Protein AF-A0A970AEN0-F1 (afdb_monomer_lite)

Sequence (86 aa):
MAKRIAVSDSLAPIKRYLHNEGFEVVNMESDARISEKGMGDYDAIIVSGMDDNLMGMEDISSRAVVINAAGKTPQEISAELREKLL

Foldseek 3Di:
DAFEEEEEPVPVVLQVLVVVVRHNYDHNVPDCCCVPVHQQVGQEYEYQVVPPVVVVVPPVPHNYHYHYCHPHDSVRVVVVSVVSRD

pLDDT: mean 79.26, std 15.39, range [45.56, 95.0]

Secondary structure (DSSP, 8-state):
-PPEEEE-TT-HHHHHHHHHTT-EEEETTT-HHHHHT-GGG-SEEEE-S--HHHHTTTTS---SEEEE-TT--HHHHHHHHHHHH-

Structure (mmCIF, N/CA/C/O backbone):
data_AF-A0A970AEN0-F1
#
_entry.id   AF-A0A970AEN0-F1
#
loop_
_atom_site.group_PDB
_atom_site.id
_atom_site.type_symbol
_atom_site.label_atom_id
_atom_site.label_alt_id
_atom_site.label_comp_id
_atom_site.label_asym_id
_atom_site.label_entity_id
_atom_site.label_seq_id
_atom_site.pdbx_PDB_ins_code
_atom_site.Cartn_x
_atom_site.Cartn_y
_atom_site.Cartn_z
_atom_site.occupancy
_atom_site.B_iso_or_equiv
_atom_site.auth_seq_id
_atom_site.auth_comp_id
_atom_site.auth_asym_id
_atom_site.auth_atom_id
_atom_site.pdbx_PDB_model_num
ATOM 1 N N . MET A 1 1 ? -12.699 -13.510 -4.797 1.00 62.19 1 MET A N 1
ATOM 2 C CA . MET A 1 1 ? -11.293 -13.579 -5.253 1.00 62.19 1 MET A CA 1
ATOM 3 C C . MET A 1 1 ? -10.497 -12.584 -4.427 1.00 62.19 1 MET A C 1
ATOM 5 O O . MET A 1 1 ? -11.061 -11.544 -4.105 1.00 62.19 1 MET A O 1
ATOM 9 N N . ALA A 1 2 ? -9.267 -12.914 -4.027 1.00 75.81 2 ALA A N 1
ATOM 10 C CA . ALA A 1 2 ? -8.405 -11.954 -3.336 1.00 75.81 2 ALA A CA 1
ATOM 11 C C . ALA A 1 2 ? -8.035 -10.826 -4.308 1.00 75.81 2 ALA A C 1
ATOM 13 O O . ALA A 1 2 ? -7.742 -11.099 -5.471 1.00 75.81 2 ALA A O 1
ATOM 14 N N . LYS A 1 3 ? -8.118 -9.578 -3.846 1.00 88.81 3 LYS A N 1
ATOM 15 C CA . LYS A 1 3 ? -7.787 -8.399 -4.649 1.00 88.81 3 LYS A CA 1
ATOM 16 C C . LYS A 1 3 ? -6.270 -8.231 -4.689 1.00 88.81 3 LYS A C 1
ATOM 18 O O . LYS A 1 3 ? -5.639 -8.252 -3.628 1.00 88.81 3 LYS A O 1
ATOM 23 N N . ARG A 1 4 ? -5.705 -8.091 -5.891 1.00 90.38 4 ARG A N 1
ATOM 24 C CA . ARG A 1 4 ? -4.253 -7.970 -6.105 1.00 90.38 4 ARG A CA 1
ATOM 25 C C . ARG A 1 4 ? -3.858 -6.507 -6.111 1.00 90.38 4 ARG A C 1
ATOM 27 O O . ARG A 1 4 ? -4.302 -5.750 -6.972 1.00 90.38 4 ARG A O 1
ATOM 34 N N . ILE A 1 5 ? -3.030 -6.122 -5.149 1.00 91.06 5 ILE A N 1
ATOM 35 C CA . ILE A 1 5 ? -2.654 -4.735 -4.897 1.00 91.06 5 ILE A CA 1
ATOM 36 C C . ILE A 1 5 ? -1.146 -4.591 -5.088 1.00 91.06 5 ILE A C 1
ATOM 38 O O . ILE A 1 5 ? -0.362 -5.145 -4.315 1.00 91.06 5 ILE A O 1
ATOM 42 N N . ALA A 1 6 ? -0.734 -3.850 -6.112 1.00 90.00 6 ALA A N 1
ATOM 43 C CA . ALA A 1 6 ? 0.662 -3.459 -6.276 1.00 90.00 6 ALA A CA 1
ATOM 44 C C . ALA A 1 6 ? 0.975 -2.286 -5.341 1.00 90.00 6 ALA A C 1
ATOM 46 O O . ALA A 1 6 ? 0.184 -1.355 -5.223 1.00 90.00 6 ALA A O 1
ATOM 47 N N . VAL A 1 7 ? 2.116 -2.314 -4.660 1.00 90.25 7 VAL A N 1
ATOM 48 C CA . VAL A 1 7 ? 2.502 -1.264 -3.710 1.00 90.25 7 VAL A CA 1
ATOM 49 C C . VAL A 1 7 ? 3.977 -0.926 -3.887 1.00 90.25 7 VAL A C 1
ATOM 51 O O . VAL A 1 7 ? 4.802 -1.845 -3.934 1.00 90.25 7 VAL A O 1
ATOM 54 N N . SER A 1 8 ? 4.308 0.369 -3.948 1.00 87.69 8 SER A N 1
ATOM 55 C CA . SER A 1 8 ? 5.700 0.843 -3.982 1.00 87.69 8 SER A CA 1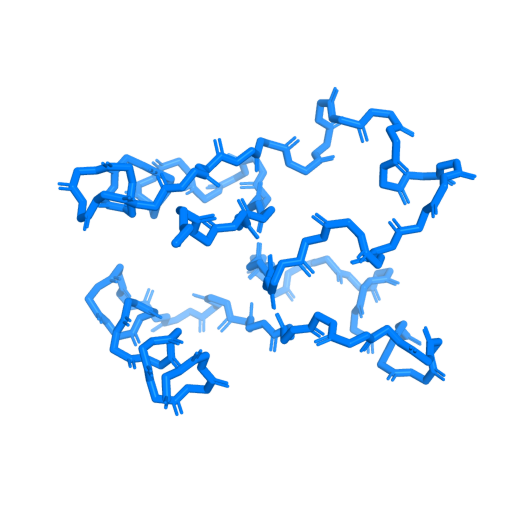
ATOM 56 C C . SER A 1 8 ? 6.519 0.285 -2.813 1.00 87.69 8 SER A C 1
ATOM 58 O O . SER A 1 8 ? 6.021 0.079 -1.697 1.00 87.69 8 SER A O 1
ATOM 60 N N . ASP A 1 9 ? 7.805 0.051 -3.043 1.00 86.19 9 ASP A N 1
ATOM 61 C CA . ASP A 1 9 ? 8.701 -0.590 -2.096 1.00 86.19 9 ASP A CA 1
ATOM 62 C C . ASP A 1 9 ? 8.855 0.219 -0.805 1.00 86.19 9 ASP A C 1
ATOM 64 O O . ASP A 1 9 ? 8.786 -0.339 0.298 1.00 86.19 9 ASP A O 1
ATOM 68 N N . SER A 1 10 ? 8.936 1.543 -0.960 1.00 86.50 10 SER A N 1
ATOM 69 C CA . SER A 1 10 ? 9.044 2.540 0.109 1.00 86.50 10 SER A CA 1
ATOM 70 C C . SER A 1 10 ? 7.871 2.522 1.100 1.00 86.50 10 SER A C 1
ATOM 72 O O . SER A 1 10 ? 8.004 2.976 2.237 1.00 86.50 10 SER A O 1
ATOM 74 N N . LEU A 1 11 ? 6.735 1.926 0.728 1.00 90.31 11 LEU A N 1
ATOM 75 C CA . LEU A 1 11 ? 5.514 1.857 1.533 1.00 90.31 11 LEU A CA 1
ATOM 76 C C . LEU A 1 11 ? 5.410 0.559 2.352 1.00 90.31 11 LEU A C 1
ATOM 78 O O . LEU A 1 11 ? 4.339 -0.035 2.504 1.00 90.31 11 LEU A O 1
ATOM 82 N N . ALA A 1 12 ? 6.524 0.106 2.934 1.00 90.31 12 ALA A N 1
ATOM 83 C CA . ALA A 1 12 ? 6.577 -1.113 3.745 1.00 90.31 12 ALA A CA 1
ATOM 84 C C . ALA A 1 12 ? 5.526 -1.210 4.879 1.00 90.31 12 ALA A C 1
ATOM 86 O O . ALA A 1 12 ? 5.004 -2.311 5.085 1.00 90.31 12 ALA A O 1
ATOM 87 N N . PRO A 1 13 ? 5.173 -0.129 5.608 1.00 91.06 13 PRO A N 1
ATOM 88 C CA . PRO A 1 13 ? 4.107 -0.177 6.612 1.00 91.06 13 PRO A CA 1
ATOM 89 C C . PRO A 1 13 ? 2.731 -0.493 6.007 1.00 91.06 13 PRO A C 1
ATOM 91 O O . PRO A 1 13 ? 1.981 -1.292 6.567 1.00 91.06 13 PRO A O 1
ATOM 94 N N . ILE A 1 14 ? 2.430 0.076 4.837 1.00 92.94 14 ILE A N 1
ATOM 95 C CA . ILE A 1 14 ? 1.167 -0.136 4.116 1.00 92.94 14 ILE A CA 1
ATOM 96 C C . ILE A 1 14 ? 1.102 -1.566 3.578 1.00 92.94 14 ILE A C 1
ATOM 98 O O . ILE A 1 14 ? 0.087 -2.234 3.764 1.00 92.94 14 ILE A O 1
ATOM 102 N N . LYS A 1 15 ? 2.205 -2.081 3.011 1.00 93.06 15 LYS A N 1
ATOM 103 C CA . LYS A 1 15 ? 2.288 -3.471 2.529 1.00 93.06 15 LYS A CA 1
ATOM 104 C C . LYS A 1 15 ? 1.885 -4.479 3.608 1.00 93.06 15 LYS A C 1
ATOM 106 O O . LYS A 1 15 ? 1.052 -5.350 3.373 1.00 93.06 15 LYS A O 1
ATOM 111 N N . ARG A 1 16 ? 2.450 -4.340 4.812 1.00 93.31 16 ARG A N 1
ATOM 112 C CA . ARG A 1 16 ? 2.147 -5.235 5.943 1.00 93.31 16 ARG A CA 1
ATOM 113 C C . ARG A 1 16 ? 0.697 -5.117 6.393 1.00 93.31 16 ARG A C 1
ATOM 115 O O . ARG A 1 16 ? 0.063 -6.129 6.668 1.00 93.31 16 ARG A O 1
ATOM 122 N N . TYR A 1 17 ? 0.187 -3.891 6.470 1.00 95.00 17 TYR A N 1
ATOM 123 C CA . TYR A 1 17 ? -1.184 -3.643 6.897 1.00 95.00 17 TYR A CA 1
ATOM 124 C C . TYR A 1 17 ? -2.198 -4.285 5.942 1.00 95.00 17 TYR A C 1
ATOM 126 O O . TYR A 1 17 ? -3.046 -5.054 6.379 1.00 95.00 17 TYR A O 1
ATOM 134 N N . LEU A 1 18 ? -2.055 -4.059 4.635 1.00 93.06 18 LEU A N 1
ATOM 135 C CA . LEU A 1 18 ? -2.963 -4.620 3.631 1.00 93.06 18 LEU A CA 1
ATOM 136 C C . LEU A 1 18 ? -2.875 -6.147 3.544 1.00 93.06 18 LEU A C 1
ATOM 138 O O . LEU A 1 18 ? -3.896 -6.814 3.391 1.00 93.06 18 LEU A O 1
ATOM 142 N N . HIS A 1 19 ? -1.682 -6.718 3.713 1.00 92.62 19 HIS A N 1
ATOM 143 C CA . HIS A 1 19 ? -1.533 -8.169 3.793 1.00 92.62 19 HIS A CA 1
ATOM 144 C C . HIS A 1 19 ? -2.310 -8.748 4.990 1.00 92.62 19 HIS A C 1
ATOM 146 O O . HIS A 1 19 ? -2.989 -9.763 4.856 1.00 92.62 19 HIS A O 1
ATOM 152 N N . ASN A 1 20 ? -2.271 -8.084 6.152 1.00 93.06 20 ASN A N 1
ATOM 153 C CA . ASN A 1 20 ? -3.043 -8.495 7.332 1.00 93.06 20 ASN A CA 1
ATOM 154 C C . ASN A 1 20 ? -4.560 -8.333 7.143 1.00 93.06 20 ASN A C 1
ATOM 156 O O . ASN A 1 20 ? -5.329 -9.110 7.700 1.00 93.06 20 ASN A O 1
ATOM 160 N N . GLU A 1 21 ? -4.987 -7.360 6.338 1.00 90.94 21 GLU A N 1
ATOM 161 C CA . GLU A 1 21 ? -6.391 -7.133 5.967 1.00 90.94 21 GLU A CA 1
ATOM 162 C C . GLU A 1 21 ? -6.928 -8.163 4.949 1.00 90.94 21 GLU A C 1
ATOM 164 O O . GLU A 1 21 ? -8.126 -8.168 4.654 1.00 90.94 21 GLU A O 1
ATOM 169 N N . GLY A 1 22 ? -6.063 -9.041 4.422 1.00 90.94 22 GLY A N 1
ATOM 170 C CA . GLY A 1 22 ? -6.420 -10.123 3.499 1.00 90.94 22 GLY A CA 1
ATOM 171 C C . GLY A 1 22 ? -6.251 -9.796 2.011 1.00 90.94 22 GLY A C 1
ATOM 172 O O . GLY A 1 22 ? -6.758 -10.537 1.167 1.00 90.94 22 GLY A O 1
A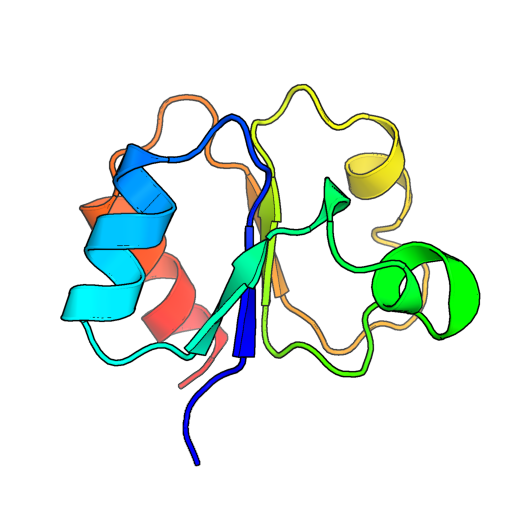TOM 173 N N . PHE A 1 23 ? -5.559 -8.705 1.673 1.00 92.12 23 PHE A N 1
ATOM 174 C CA . PHE A 1 23 ? -5.222 -8.362 0.289 1.00 92.12 23 PHE A CA 1
ATOM 175 C C . PHE A 1 23 ? -3.989 -9.134 -0.201 1.00 92.12 23 PHE A C 1
ATOM 177 O O . PHE A 1 23 ? -3.056 -9.389 0.563 1.00 92.12 23 PHE A O 1
ATOM 184 N N . GLU A 1 24 ? -3.943 -9.456 -1.497 1.00 91.94 24 GLU A N 1
ATOM 185 C CA . GLU A 1 24 ? -2.730 -9.989 -2.122 1.00 91.94 24 GLU A CA 1
ATOM 186 C C . GLU A 1 24 ? -1.816 -8.815 -2.480 1.00 91.94 24 GLU A C 1
ATOM 188 O O . GLU A 1 24 ? -1.998 -8.150 -3.498 1.00 91.94 24 GLU A O 1
ATOM 193 N N . VAL A 1 25 ? -0.854 -8.533 -1.606 1.00 91.81 25 VAL A N 1
ATOM 194 C CA . VAL A 1 25 ? 0.067 -7.406 -1.758 1.00 91.81 25 VAL A CA 1
ATOM 195 C C . VAL A 1 25 ? 1.308 -7.832 -2.529 1.00 91.81 25 VAL A C 1
ATOM 197 O O . VAL A 1 25 ? 2.012 -8.758 -2.127 1.00 91.81 25 VAL A O 1
ATOM 200 N N . VAL A 1 26 ? 1.617 -7.104 -3.597 1.00 89.38 26 VAL A N 1
ATOM 201 C CA . VAL A 1 26 ? 2.788 -7.338 -4.444 1.00 89.38 26 VAL A CA 1
ATOM 202 C C . VAL A 1 26 ? 3.675 -6.101 -4.446 1.00 89.38 26 VAL A C 1
ATOM 204 O O . VAL A 1 26 ? 3.193 -4.972 -4.508 1.00 89.38 26 VAL A O 1
ATOM 207 N N . ASN A 1 27 ? 4.987 -6.312 -4.366 1.00 87.50 27 ASN A N 1
ATOM 208 C CA . ASN A 1 27 ? 5.949 -5.223 -4.456 1.00 87.50 27 ASN A CA 1
ATOM 209 C C . ASN A 1 27 ? 6.100 -4.771 -5.909 1.00 87.50 27 ASN A C 1
ATOM 211 O O . ASN A 1 27 ? 6.496 -5.565 -6.760 1.00 87.50 27 ASN A O 1
ATOM 215 N N . MET A 1 28 ? 5.803 -3.501 -6.160 1.00 78.81 28 MET A N 1
ATOM 216 C CA . MET A 1 28 ? 5.744 -2.939 -7.499 1.00 78.81 28 MET A CA 1
ATOM 217 C C . MET A 1 28 ? 7.101 -2.949 -8.215 1.00 78.81 28 MET A C 1
ATOM 219 O O . MET A 1 28 ? 7.193 -3.404 -9.349 1.00 78.81 28 MET A O 1
ATOM 223 N N . GLU A 1 29 ? 8.170 -2.516 -7.545 1.00 75.50 29 GLU A N 1
ATOM 224 C CA . GLU A 1 29 ? 9.516 -2.419 -8.139 1.00 75.50 29 GLU A CA 1
ATOM 225 C C . GLU A 1 29 ? 10.189 -3.783 -8.328 1.00 75.50 29 GLU A C 1
ATOM 227 O O . GLU A 1 29 ? 11.082 -3.937 -9.158 1.00 75.50 29 GLU A O 1
ATOM 232 N N . SER A 1 30 ? 9.764 -4.789 -7.562 1.00 69.56 30 SER A N 1
ATOM 233 C CA . SER A 1 30 ? 10.275 -6.158 -7.700 1.00 69.56 30 SER A CA 1
ATOM 234 C C . SER A 1 30 ? 9.527 -6.969 -8.759 1.00 69.56 30 SER A C 1
ATOM 236 O O . SER A 1 30 ? 9.996 -8.039 -9.148 1.00 69.56 30 SER A O 1
ATOM 238 N N . ASP A 1 31 ? 8.362 -6.501 -9.213 1.00 66.50 31 ASP A N 1
ATOM 239 C CA . ASP A 1 31 ? 7.541 -7.219 -10.178 1.00 66.50 31 ASP A CA 1
ATOM 240 C C . ASP A 1 31 ? 7.794 -6.702 -11.598 1.00 66.50 31 ASP A C 1
ATOM 242 O O . ASP A 1 31 ? 7.166 -5.757 -12.075 1.00 66.50 31 ASP A O 1
ATOM 246 N N . ALA A 1 32 ? 8.707 -7.376 -12.303 1.00 56.66 32 ALA A N 1
ATOM 247 C CA . ALA A 1 32 ? 9.042 -7.083 -13.699 1.00 56.66 32 ALA A CA 1
ATOM 248 C C . ALA A 1 32 ? 7.814 -7.074 -14.639 1.00 56.66 32 ALA A C 1
ATOM 250 O O . ALA A 1 32 ? 7.843 -6.447 -15.698 1.00 56.66 32 ALA A O 1
ATOM 251 N N . ARG A 1 33 ? 6.697 -7.709 -14.245 1.00 56.19 33 ARG A N 1
ATOM 252 C CA . ARG A 1 33 ? 5.465 -7.754 -15.046 1.00 56.19 33 ARG A CA 1
ATOM 253 C C . ARG A 1 33 ? 4.753 -6.407 -15.117 1.00 56.19 33 ARG A C 1
ATOM 255 O O . ARG A 1 33 ? 4.068 -6.171 -16.109 1.00 56.19 33 ARG A O 1
ATOM 262 N N . ILE A 1 34 ? 4.931 -5.526 -14.129 1.00 61.03 34 ILE A N 1
ATOM 263 C CA . ILE A 1 34 ? 4.355 -4.171 -14.163 1.00 61.03 34 ILE A CA 1
ATOM 264 C C . ILE A 1 34 ? 4.983 -3.360 -15.301 1.00 61.03 34 ILE A C 1
ATOM 266 O O . ILE A 1 34 ? 4.278 -2.622 -15.987 1.00 61.03 34 ILE A O 1
ATOM 270 N N . SER A 1 35 ? 6.272 -3.582 -15.566 1.00 56.16 35 SER A N 1
ATOM 271 C CA . SER A 1 35 ? 7.026 -2.936 -16.643 1.00 56.16 35 SER A CA 1
ATOM 272 C C . SER A 1 35 ? 6.751 -3.534 -18.030 1.00 56.16 35 SER A C 1
ATOM 274 O O . SER A 1 35 ? 6.820 -2.816 -19.023 1.00 56.16 35 SER A O 1
ATOM 276 N N . GLU A 1 36 ? 6.452 -4.838 -18.119 1.00 47.44 36 GLU A N 1
ATOM 277 C CA . GLU A 1 36 ? 6.369 -5.564 -19.403 1.00 47.44 36 GLU A CA 1
ATOM 278 C C . GLU A 1 36 ? 4.946 -5.913 -19.873 1.00 47.44 36 GLU A C 1
ATOM 280 O O . GLU A 1 36 ? 4.696 -5.969 -21.077 1.00 47.44 36 GLU A O 1
ATOM 285 N N . LYS A 1 37 ? 4.007 -6.191 -18.958 1.00 47.03 37 LYS A N 1
ATOM 286 C CA . LYS A 1 37 ? 2.638 -6.656 -19.280 1.00 47.03 37 LYS A CA 1
ATOM 287 C C . LYS A 1 37 ? 1.527 -5.739 -18.774 1.00 47.03 37 LYS A C 1
ATOM 289 O O . LYS A 1 37 ? 0.360 -5.957 -19.097 1.00 47.03 37 LYS A O 1
ATOM 294 N N . GLY A 1 38 ? 1.899 -4.668 -18.084 1.00 56.62 38 GLY A N 1
ATOM 295 C CA . GLY A 1 38 ? 1.004 -3.579 -17.739 1.00 56.62 38 GLY A CA 1
ATOM 296 C C . GLY A 1 38 ? 0.175 -3.818 -16.482 1.00 56.62 38 GLY A C 1
ATOM 297 O O . GLY A 1 38 ? 0.062 -4.913 -15.937 1.00 56.62 38 GLY A O 1
ATOM 298 N N . MET A 1 39 ? -0.429 -2.722 -16.039 1.00 62.41 39 MET A N 1
ATOM 299 C CA . MET A 1 39 ? -1.177 -2.585 -14.791 1.00 62.41 39 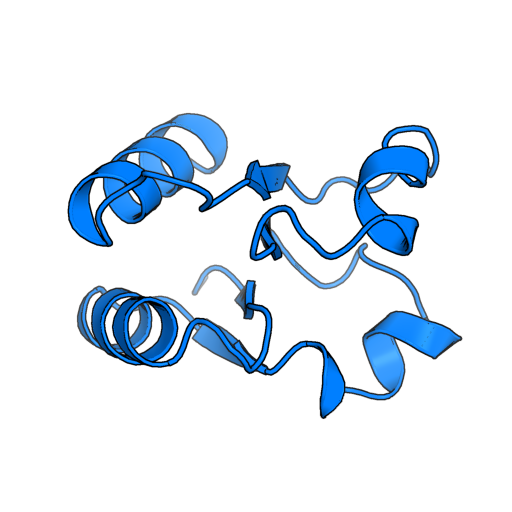MET A CA 1
ATOM 300 C C . MET A 1 39 ? -2.507 -3.359 -14.744 1.00 62.41 39 MET A C 1
ATOM 302 O O . MET A 1 39 ? -3.174 -3.353 -13.717 1.00 62.41 39 MET A O 1
ATOM 306 N N . GLY A 1 40 ? -2.884 -4.060 -15.820 1.00 64.31 40 GLY A N 1
ATOM 307 C CA . GLY A 1 40 ? -4.179 -4.737 -15.956 1.00 64.31 40 GLY A CA 1
ATOM 308 C C . GLY A 1 40 ? -4.359 -6.023 -15.138 1.00 64.31 40 GLY A C 1
ATOM 309 O O . GLY A 1 40 ? -5.485 -6.503 -15.037 1.00 64.31 40 GLY A O 1
ATOM 310 N N . ASP A 1 41 ? -3.285 -6.566 -14.558 1.00 76.50 41 ASP A N 1
ATOM 311 C CA . ASP A 1 41 ? -3.317 -7.756 -13.684 1.00 76.50 41 ASP A CA 1
ATOM 312 C C . ASP A 1 41 ? -3.564 -7.420 -12.200 1.00 76.50 41 ASP A C 1
ATOM 314 O O . ASP A 1 41 ? -3.667 -8.327 -11.364 1.00 76.50 41 ASP A O 1
ATOM 318 N N . TYR A 1 42 ? -3.634 -6.129 -11.867 1.00 84.00 42 TYR A N 1
ATOM 319 C CA . TYR A 1 42 ? -3.863 -5.634 -10.514 1.00 84.00 42 TYR A CA 1
ATOM 320 C C . TYR A 1 42 ? -5.229 -4.962 -10.426 1.00 84.00 42 TYR A C 1
ATOM 322 O O . TYR A 1 42 ? -5.682 -4.301 -11.356 1.00 84.00 42 TYR A O 1
ATOM 330 N N . ASP A 1 43 ? -5.885 -5.117 -9.281 1.00 88.31 43 ASP A N 1
ATOM 331 C CA . ASP A 1 43 ? -7.112 -4.388 -8.978 1.00 88.31 43 ASP A CA 1
ATOM 332 C C . ASP A 1 43 ? -6.791 -2.948 -8.557 1.00 88.31 43 ASP A C 1
ATOM 334 O O . ASP A 1 43 ? -7.546 -2.026 -8.860 1.00 88.31 43 ASP A O 1
ATOM 338 N N . ALA A 1 44 ? -5.659 -2.743 -7.876 1.00 89.19 44 ALA A N 1
ATOM 339 C CA . ALA A 1 44 ? -5.192 -1.418 -7.498 1.00 89.19 44 ALA A CA 1
ATOM 340 C C . ALA A 1 44 ? -3.669 -1.323 -7.388 1.00 89.19 44 ALA A C 1
ATOM 342 O O . ALA A 1 44 ? -2.973 -2.320 -7.181 1.00 89.19 44 ALA A O 1
ATOM 343 N N . ILE A 1 45 ? -3.167 -0.096 -7.481 1.00 88.06 45 ILE A N 1
ATOM 344 C CA . ILE A 1 45 ? -1.769 0.272 -7.292 1.00 88.06 45 ILE A CA 1
ATOM 345 C C . ILE A 1 45 ? -1.682 1.404 -6.276 1.00 88.06 45 ILE A C 1
ATOM 347 O O . ILE A 1 45 ? -2.386 2.405 -6.388 1.00 88.06 45 ILE A O 1
ATOM 351 N N . ILE A 1 46 ? -0.792 1.260 -5.300 1.00 89.38 46 ILE A N 1
ATOM 352 C CA . ILE A 1 46 ? -0.522 2.275 -4.288 1.00 89.38 46 ILE A CA 1
ATOM 353 C C . ILE A 1 46 ? 0.887 2.811 -4.486 1.00 89.38 46 ILE A C 1
ATOM 355 O O . ILE A 1 46 ? 1.866 2.073 -4.355 1.00 89.38 46 ILE A O 1
ATOM 359 N N . VAL A 1 47 ? 0.965 4.111 -4.741 1.00 87.75 47 VAL A N 1
ATOM 360 C CA . VAL A 1 47 ? 2.214 4.830 -4.984 1.00 87.75 47 VAL A CA 1
ATOM 361 C C . VAL A 1 47 ? 2.555 5.763 -3.835 1.00 87.75 47 VAL A C 1
ATOM 363 O O . VAL A 1 47 ? 1.675 6.258 -3.131 1.00 87.75 47 VAL A O 1
ATOM 366 N N . SER A 1 48 ? 3.843 6.037 -3.643 1.00 84.19 48 SER A N 1
ATOM 367 C CA . SER A 1 48 ? 4.333 6.867 -2.533 1.00 84.19 48 SER A CA 1
ATOM 368 C C . SER A 1 48 ? 4.136 8.374 -2.740 1.00 84.19 48 SER A C 1
ATOM 370 O O . SER A 1 48 ? 4.452 9.168 -1.857 1.00 84.19 48 SER A O 1
ATOM 372 N N . GLY A 1 49 ? 3.625 8.773 -3.908 1.00 72.38 49 GLY A N 1
ATOM 373 C CA . GLY A 1 49 ? 3.511 10.169 -4.326 1.00 72.38 49 GLY A CA 1
ATOM 374 C C . GLY A 1 49 ? 4.805 10.755 -4.899 1.00 72.38 49 GLY A C 1
ATOM 375 O O . GLY A 1 49 ? 4.768 11.847 -5.447 1.00 72.38 49 GLY A O 1
ATOM 376 N N . MET A 1 50 ? 5.929 10.036 -4.814 1.00 66.12 50 MET A N 1
ATOM 377 C CA . MET A 1 50 ? 7.185 10.373 -5.508 1.00 66.12 50 MET A CA 1
ATOM 378 C C . MET A 1 50 ? 7.334 9.619 -6.840 1.00 66.12 50 MET A C 1
ATOM 380 O O . MET A 1 50 ? 8.255 9.877 -7.610 1.00 66.12 50 MET A O 1
ATOM 384 N N . ASP A 1 51 ? 6.432 8.675 -7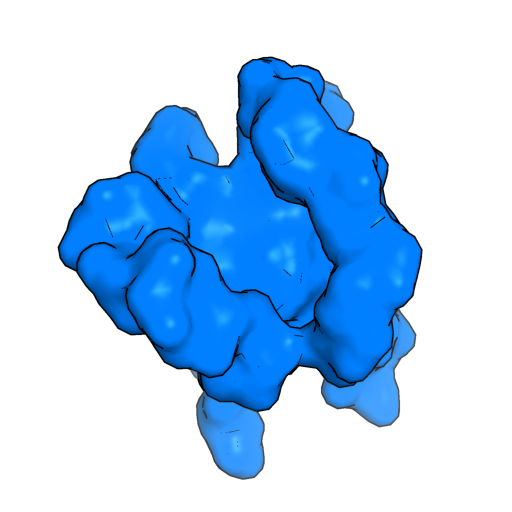.106 1.00 66.75 51 ASP A N 1
ATOM 385 C CA . ASP A 1 51 ? 6.403 7.861 -8.317 1.00 66.75 51 ASP A CA 1
ATOM 386 C C . ASP A 1 51 ? 5.765 8.649 -9.485 1.00 66.75 51 ASP A C 1
ATOM 388 O O . ASP A 1 51 ? 4.624 8.402 -9.883 1.00 66.75 51 ASP A O 1
ATOM 392 N N . ASP A 1 52 ? 6.503 9.622 -10.029 1.00 58.16 52 ASP A N 1
ATOM 393 C CA . ASP A 1 52 ? 6.072 10.507 -11.132 1.00 58.16 52 ASP A CA 1
ATOM 394 C C . ASP A 1 52 ? 5.663 9.727 -12.396 1.00 58.16 52 ASP A C 1
ATOM 396 O O . ASP A 1 52 ? 4.685 10.059 -13.069 1.00 58.16 52 ASP A O 1
ATOM 400 N N . ASN A 1 53 ? 6.362 8.619 -12.672 1.00 58.41 53 ASN A N 1
ATOM 401 C CA . ASN A 1 53 ? 6.094 7.763 -13.831 1.00 58.41 53 ASN A CA 1
ATOM 402 C C . ASN A 1 53 ? 4.672 7.183 -13.839 1.00 58.41 53 ASN A C 1
ATOM 404 O O . ASN A 1 53 ? 4.150 6.895 -14.911 1.00 58.41 53 ASN A O 1
ATOM 408 N N . LEU A 1 54 ? 4.051 7.003 -12.668 1.00 60.25 54 LEU A N 1
ATOM 409 C CA . LEU A 1 54 ? 2.729 6.387 -12.550 1.00 60.25 54 LEU A CA 1
ATOM 410 C C . LEU A 1 54 ? 1.600 7.408 -12.453 1.00 60.25 54 LEU A C 1
ATOM 412 O O . LEU A 1 54 ? 0.506 7.128 -12.937 1.00 60.25 54 LEU A O 1
ATOM 416 N N . MET A 1 55 ? 1.862 8.605 -11.916 1.00 58.50 55 MET A N 1
ATOM 417 C CA . MET A 1 55 ? 0.884 9.699 -11.972 1.00 58.50 55 MET A CA 1
ATOM 418 C C . MET A 1 55 ? 0.605 10.133 -13.419 1.00 58.50 55 MET A C 1
ATOM 420 O O . MET A 1 55 ? -0.525 10.471 -13.745 1.00 58.50 55 MET A O 1
ATOM 424 N N . GLY A 1 56 ? 1.598 10.047 -14.313 1.00 54.41 56 GLY A N 1
ATOM 425 C CA . GLY A 1 56 ? 1.409 10.286 -15.750 1.00 54.41 56 GLY A CA 1
ATOM 426 C C . GLY A 1 56 ? 0.750 9.131 -16.524 1.00 54.41 56 GLY A C 1
ATOM 427 O O . GLY A 1 56 ? 0.374 9.309 -17.679 1.00 54.41 56 GLY A O 1
ATOM 428 N N . MET A 1 57 ? 0.602 7.952 -15.908 1.00 54.78 57 MET A N 1
ATOM 429 C CA . MET A 1 57 ? -0.007 6.748 -16.495 1.00 54.78 57 MET A CA 1
ATOM 430 C C . MET A 1 57 ? -1.511 6.624 -16.183 1.00 54.78 57 MET A C 1
ATOM 432 O O . MET A 1 57 ? -2.101 5.567 -16.388 1.00 54.78 57 MET A O 1
ATOM 436 N N . GLU A 1 58 ? -2.164 7.697 -15.734 1.00 49.47 58 GLU A N 1
ATOM 437 C CA . GLU A 1 58 ? -3.619 7.718 -15.515 1.00 49.47 58 GLU A CA 1
ATOM 438 C C . GLU A 1 58 ? -4.413 7.431 -16.817 1.00 49.47 58 GLU A C 1
ATOM 440 O O . GLU A 1 58 ? -5.500 6.860 -16.775 1.00 49.47 58 GLU A O 1
ATOM 445 N N . ASP A 1 59 ? -3.829 7.734 -17.986 1.00 45.56 59 ASP A N 1
ATOM 446 C CA . ASP A 1 59 ? -4.461 7.606 -19.312 1.00 45.56 59 ASP A CA 1
ATOM 447 C C . ASP A 1 59 ? -4.400 6.193 -19.936 1.00 45.56 59 ASP A C 1
ATOM 449 O O . ASP A 1 59 ? -5.129 5.882 -20.882 1.00 45.56 59 ASP A O 1
ATOM 453 N N . ILE A 1 60 ? -3.546 5.286 -19.445 1.00 47.28 60 ILE A N 1
ATOM 454 C CA . ILE A 1 60 ? -3.332 3.977 -20.096 1.00 47.28 60 ILE A CA 1
ATOM 455 C C . ILE A 1 60 ? -4.380 2.931 -19.714 1.00 47.28 60 ILE A C 1
ATOM 457 O O . ILE A 1 60 ? -4.021 1.860 -19.249 1.00 47.28 60 ILE A O 1
ATOM 461 N N . SER A 1 61 ? -5.667 3.172 -19.981 1.00 48.78 61 SER A N 1
ATOM 462 C CA . SER A 1 61 ? -6.747 2.155 -20.096 1.00 48.78 61 SER A CA 1
ATOM 463 C C . SER A 1 61 ? -6.831 1.062 -19.007 1.00 48.78 61 SER A C 1
ATOM 465 O O . SER A 1 61 ? -7.471 0.022 -19.196 1.00 48.78 61 SER A O 1
ATOM 467 N N . SER A 1 62 ? -6.156 1.257 -17.879 1.00 55.66 62 SER A N 1
ATOM 468 C CA . SER A 1 62 ? -5.922 0.222 -16.892 1.00 55.66 62 SER A CA 1
ATOM 469 C C . SER A 1 62 ? -7.129 0.211 -15.981 1.00 55.66 62 SER A C 1
ATOM 471 O O . SER A 1 62 ? -7.488 1.227 -15.399 1.00 55.66 62 SER A O 1
ATOM 473 N N . ARG A 1 63 ? -7.772 -0.947 -15.845 1.00 69.00 63 ARG A N 1
ATOM 474 C CA . ARG A 1 63 ? -8.899 -1.131 -14.915 1.00 69.00 63 ARG A CA 1
ATOM 475 C C . ARG A 1 63 ? -8.477 -1.010 -13.446 1.00 69.00 63 ARG A C 1
ATOM 477 O O . ARG A 1 63 ? -9.335 -1.090 -12.573 1.00 69.00 63 ARG A O 1
ATOM 484 N N . ALA A 1 64 ? -7.177 -0.885 -13.186 1.00 79.38 64 ALA A N 1
ATOM 485 C CA . ALA A 1 64 ? -6.619 -0.808 -11.855 1.00 79.38 64 ALA A CA 1
ATOM 486 C C . ALA A 1 64 ? -6.783 0.593 -11.261 1.00 79.38 64 ALA A C 1
ATOM 488 O O . ALA A 1 64 ? -6.480 1.603 -11.894 1.00 79.38 64 ALA A O 1
ATOM 489 N N . VAL A 1 65 ? -7.212 0.642 -10.007 1.00 84.88 65 VAL A N 1
ATOM 490 C CA . VAL A 1 65 ? -7.346 1.879 -9.239 1.00 84.88 65 VAL A CA 1
ATOM 491 C C . VAL A 1 65 ? -5.972 2.350 -8.765 1.00 84.88 65 VAL A C 1
ATOM 493 O O . VAL A 1 65 ? -5.279 1.610 -8.075 1.00 84.88 65 VAL A O 1
ATOM 496 N N . VAL A 1 66 ? -5.584 3.589 -9.064 1.00 84.44 66 VAL A N 1
ATOM 497 C CA . VAL A 1 66 ? -4.331 4.171 -8.557 1.00 84.44 66 VAL A CA 1
ATOM 498 C C . VAL A 1 66 ? -4.614 5.031 -7.323 1.00 84.44 66 VAL A C 1
ATOM 500 O O . VAL A 1 66 ? -5.489 5.892 -7.349 1.00 84.44 66 VAL A O 1
ATOM 503 N N . ILE A 1 67 ? -3.878 4.800 -6.232 1.00 88.31 67 ILE A N 1
ATOM 504 C CA . ILE A 1 67 ? -3.997 5.542 -4.971 1.00 88.31 67 ILE A CA 1
ATOM 505 C C . ILE A 1 67 ? -2.639 6.136 -4.598 1.00 88.31 67 ILE A C 1
ATOM 507 O O . ILE A 1 67 ? -1.646 5.424 -4.449 1.00 88.31 67 ILE A O 1
ATOM 511 N N . ASN A 1 68 ? -2.608 7.448 -4.378 1.00 89.19 68 ASN A N 1
ATOM 512 C CA . ASN A 1 68 ? -1.452 8.129 -3.804 1.00 89.19 68 ASN A CA 1
ATOM 513 C C . ASN A 1 68 ? -1.488 8.034 -2.269 1.00 89.19 68 ASN A C 1
ATOM 515 O O . ASN A 1 68 ? -2.469 8.453 -1.647 1.00 89.19 68 ASN A O 1
ATOM 519 N N . ALA A 1 69 ? -0.421 7.492 -1.676 1.00 90.81 69 ALA A N 1
ATOM 520 C CA . ALA A 1 69 ? -0.251 7.320 -0.237 1.00 90.81 69 ALA A CA 1
ATOM 521 C C . ALA A 1 69 ? 0.466 8.472 0.479 1.00 90.81 69 ALA A C 1
ATOM 523 O O . ALA A 1 69 ? 0.596 8.434 1.704 1.00 90.81 69 ALA A O 1
ATOM 524 N N . ALA A 1 70 ? 0.916 9.501 -0.242 1.00 89.25 70 ALA A N 1
ATOM 525 C CA . ALA A 1 70 ? 1.554 10.662 0.364 1.00 89.25 70 ALA A CA 1
ATOM 526 C C . ALA A 1 70 ? 0.630 11.312 1.408 1.00 89.25 70 ALA A C 1
ATOM 528 O O . ALA A 1 70 ? -0.486 11.731 1.106 1.00 89.25 70 ALA A O 1
ATOM 529 N N . GLY A 1 71 ? 1.107 11.379 2.654 1.00 89.81 71 GLY A N 1
ATOM 530 C CA . GLY A 1 71 ? 0.367 11.966 3.773 1.00 89.81 71 GLY A CA 1
ATOM 531 C C . GLY A 1 71 ? -0.804 11.132 4.307 1.00 89.81 71 GLY A C 1
ATOM 532 O O . GLY A 1 71 ? -1.484 11.608 5.210 1.00 89.81 71 GLY A O 1
ATOM 533 N N . LYS A 1 72 ? -1.032 9.912 3.799 1.00 91.88 72 LYS A N 1
ATOM 534 C CA . LYS A 1 72 ? -2.113 9.023 4.250 1.00 91.88 72 LYS A CA 1
ATOM 535 C C . LYS A 1 72 ? -1.606 7.929 5.183 1.00 91.88 72 L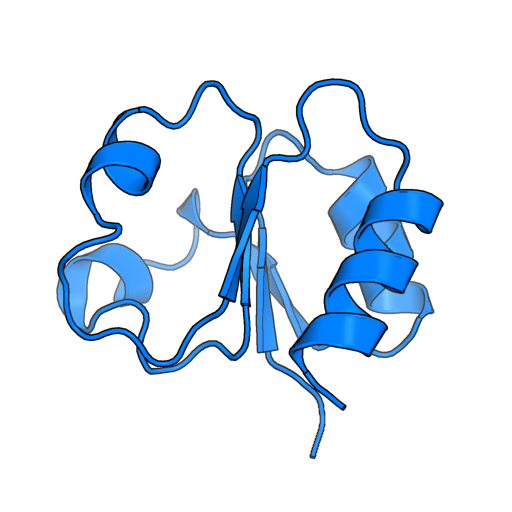YS A C 1
ATOM 537 O O . LYS A 1 72 ? -0.495 7.415 5.048 1.00 91.88 72 LYS A O 1
ATOM 542 N N . THR A 1 73 ? -2.458 7.529 6.115 1.00 94.12 73 THR A N 1
ATOM 543 C CA . THR A 1 73 ? -2.245 6.372 6.987 1.00 94.12 73 THR A CA 1
ATOM 544 C C . THR A 1 73 ? -2.636 5.061 6.287 1.00 94.12 73 THR A C 1
ATOM 546 O O . THR A 1 73 ? -3.467 5.067 5.375 1.00 94.12 73 THR A O 1
ATOM 549 N N . PRO A 1 74 ? -2.099 3.899 6.711 1.00 93.94 74 PRO A N 1
ATOM 550 C CA . PRO A 1 74 ? -2.505 2.601 6.161 1.00 93.94 74 PRO A CA 1
ATOM 551 C C . PRO A 1 74 ? -4.017 2.330 6.235 1.00 93.94 74 PRO A C 1
ATOM 553 O O . PRO A 1 74 ? -4.577 1.690 5.345 1.00 93.94 74 PRO A O 1
ATOM 556 N N . GLN A 1 75 ? -4.681 2.839 7.274 1.00 94.25 75 GLN A N 1
ATOM 557 C CA . GLN A 1 75 ? -6.120 2.717 7.483 1.00 94.25 75 GLN A CA 1
ATOM 558 C C . GLN A 1 75 ? -6.915 3.499 6.435 1.00 94.25 75 GLN A C 1
ATOM 560 O O . GLN A 1 75 ? -7.852 2.953 5.858 1.00 94.25 75 GLN A O 1
ATOM 565 N N . GLU A 1 76 ? -6.524 4.746 6.157 1.00 94.88 76 GLU A N 1
ATOM 566 C CA . GLU A 1 76 ? -7.154 5.571 5.117 1.00 94.88 76 GLU A CA 1
ATOM 567 C C . GLU A 1 76 ? -7.009 4.923 3.737 1.00 94.88 76 GLU A C 1
ATOM 569 O O . GLU A 1 76 ? -7.974 4.858 2.982 1.00 94.88 76 GLU A O 1
ATOM 574 N N . ILE A 1 77 ? -5.837 4.35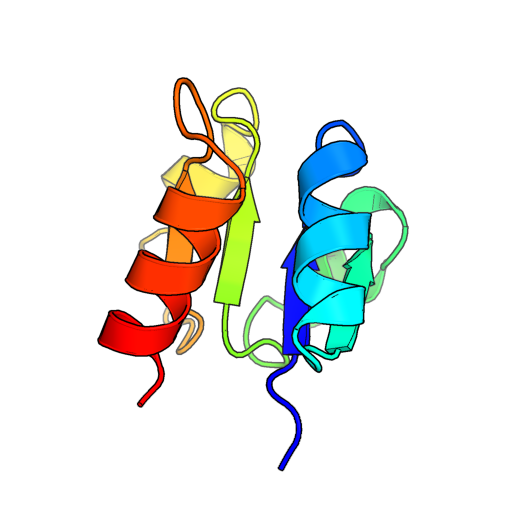2 3.446 1.00 93.69 77 ILE A N 1
ATOM 575 C CA . ILE A 1 77 ? -5.587 3.625 2.195 1.00 93.69 77 ILE A CA 1
ATOM 576 C C . ILE A 1 77 ? -6.475 2.383 2.071 1.00 93.69 77 ILE A C 1
ATOM 578 O O . ILE A 1 77 ? -7.052 2.146 1.013 1.00 93.69 77 ILE A O 1
ATOM 582 N N . SER A 1 78 ? -6.603 1.584 3.134 1.00 93.12 78 SER A N 1
ATOM 583 C CA . SER A 1 78 ? -7.476 0.399 3.127 1.00 93.12 78 SER A CA 1
ATOM 584 C C . SER A 1 78 ? -8.947 0.775 2.951 1.00 93.12 78 SER A C 1
ATOM 586 O O . SER A 1 78 ? -9.659 0.122 2.188 1.00 93.12 78 SER A O 1
ATOM 588 N N . ALA A 1 79 ? -9.404 1.846 3.606 1.00 93.50 79 ALA A N 1
ATOM 589 C CA . ALA A 1 79 ? -10.766 2.344 3.444 1.00 93.50 79 ALA A CA 1
ATOM 590 C C . ALA A 1 79 ? -11.036 2.783 1.995 1.00 93.50 79 ALA A C 1
ATOM 592 O O . ALA A 1 79 ? -12.025 2.358 1.402 1.00 93.50 79 ALA A O 1
ATOM 593 N N . GLU A 1 80 ? -10.121 3.550 1.401 1.00 92.88 80 GLU A N 1
ATOM 594 C CA . GLU A 1 80 ? -10.230 4.007 0.013 1.00 92.88 80 GLU A CA 1
ATOM 595 C C . GLU A 1 80 ? -10.179 2.846 -0.993 1.00 92.88 80 GLU A C 1
ATOM 597 O O . GLU A 1 80 ? -10.957 2.815 -1.945 1.00 92.88 80 GLU A O 1
ATOM 602 N N . LEU A 1 81 ? -9.318 1.847 -0.763 1.00 91.25 81 LEU A N 1
ATOM 603 C CA . LEU A 1 81 ? -9.296 0.617 -1.559 1.00 91.25 81 LEU A CA 1
ATOM 604 C C . LEU A 1 81 ? -10.643 -0.101 -1.523 1.00 91.25 81 LEU A C 1
ATOM 606 O O . LEU A 1 81 ? -11.138 -0.537 -2.558 1.00 91.25 81 LEU A O 1
ATOM 610 N N . ARG A 1 82 ? -11.232 -0.246 -0.333 1.00 90.25 82 ARG A N 1
ATOM 611 C CA . ARG A 1 82 ? -12.529 -0.910 -0.173 1.00 90.25 82 ARG A CA 1
ATOM 612 C C . ARG A 1 82 ? -13.634 -0.137 -0.884 1.00 90.25 82 ARG A C 1
ATOM 614 O O . ARG A 1 82 ? -14.441 -0.773 -1.540 1.00 90.25 82 ARG A O 1
ATOM 621 N N . GLU A 1 83 ? -13.639 1.191 -0.807 1.00 91.44 83 GLU A N 1
ATOM 622 C CA . GLU A 1 83 ? -14.631 2.033 -1.488 1.00 91.44 83 GLU A CA 1
ATOM 623 C C . GLU A 1 83 ? -14.544 1.935 -3.018 1.00 91.44 83 GLU A C 1
ATOM 625 O O . GLU A 1 83 ? -15.563 1.948 -3.700 1.00 91.44 83 GLU A O 1
ATOM 630 N N . LYS A 1 84 ? -13.330 1.835 -3.572 1.00 87.62 84 LYS A N 1
ATOM 631 C CA . LYS A 1 84 ? -13.124 1.829 -5.028 1.00 87.62 84 LYS A CA 1
ATOM 632 C C . LYS A 1 84 ? -13.203 0.435 -5.662 1.00 87.62 84 LYS A C 1
ATOM 634 O O . LYS A 1 84 ? -13.387 0.341 -6.873 1.00 87.62 84 LYS A O 1
ATOM 639 N N . LEU A 1 85 ? -13.016 -0.636 -4.884 1.00 84.06 85 LEU A N 1
ATOM 640 C CA . LEU A 1 85 ? -12.928 -2.018 -5.387 1.00 84.06 85 LEU A CA 1
ATOM 641 C C . LEU A 1 85 ? -14.126 -2.918 -5.044 1.00 84.06 85 LEU A C 1
ATOM 643 O O . LEU A 1 85 ? -14.180 -4.037 -5.577 1.00 84.06 85 LEU A O 1
ATOM 647 N N . LEU A 1 86 ? -15.019 -2.489 -4.147 1.00 73.81 86 LEU A N 1
ATOM 648 C CA . LEU A 1 86 ? -16.226 -3.211 -3.712 1.00 73.81 86 LEU A CA 1
ATOM 649 C C . LEU A 1 86 ? -17.484 -2.447 -4.123 1.00 73.81 86 LEU A C 1
ATOM 651 O O . LEU A 1 86 ? -18.456 -3.141 -4.496 1.00 73.81 86 LEU A O 1
#

Radius of gyration: 11.67 Å; chains: 1; bounding box: 26×26×28 Å